Protein AF-A0A2V7A9C5-F1 (afdb_monomer_lite)

pLDDT: mean 86.66, std 8.45, range [59.31, 96.5]

Structure (mmCIF, N/CA/C/O backbone):
data_AF-A0A2V7A9C5-F1
#
_entry.id   AF-A0A2V7A9C5-F1
#
loop_
_atom_site.group_PDB
_atom_site.id
_atom_site.type_symbol
_atom_site.label_atom_id
_atom_site.label_alt_id
_atom_site.label_comp_id
_atom_site.label_asym_id
_atom_site.label_entity_id
_atom_site.label_seq_id
_atom_site.pdbx_PDB_ins_code
_atom_site.Cartn_x
_atom_site.Cartn_y
_atom_site.Cartn_z
_atom_site.occupancy
_atom_site.B_iso_or_equiv
_atom_site.auth_seq_id
_atom_site.auth_comp_id
_atom_site.auth_asym_id
_atom_site.auth_atom_id
_atom_site.pdbx_PDB_model_num
ATOM 1 N N . MET A 1 1 ? 8.053 -9.136 -17.087 1.00 59.31 1 MET A N 1
ATOM 2 C CA . MET A 1 1 ? 6.817 -9.077 -16.284 1.00 59.31 1 MET A CA 1
ATOM 3 C C . MET A 1 1 ? 6.765 -10.299 -15.396 1.00 59.31 1 MET A C 1
ATOM 5 O O . MET A 1 1 ? 6.759 -11.407 -15.919 1.00 59.31 1 MET A O 1
ATOM 9 N N . GLY A 1 2 ? 6.853 -10.113 -14.081 1.00 69.81 2 GLY A N 1
ATOM 10 C CA . GLY A 1 2 ? 6.879 -11.209 -13.118 1.00 69.81 2 GLY A CA 1
ATOM 11 C C . GLY A 1 2 ? 5.871 -10.939 -12.017 1.00 69.81 2 GLY A C 1
ATOM 12 O O . GLY A 1 2 ? 6.034 -9.984 -11.266 1.00 69.81 2 GLY A O 1
ATOM 13 N N . HIS A 1 3 ? 4.841 -11.774 -11.925 1.00 78.50 3 HIS A N 1
ATOM 14 C CA . HIS A 1 3 ? 3.951 -11.766 -10.773 1.00 78.50 3 HIS A CA 1
ATOM 15 C C . HIS A 1 3 ? 4.491 -12.747 -9.737 1.00 78.50 3 HIS A C 1
ATOM 17 O O . HIS A 1 3 ? 4.822 -13.886 -10.071 1.00 78.50 3 HIS A O 1
ATOM 23 N N . LEU A 1 4 ? 4.591 -12.317 -8.481 1.00 90.00 4 LEU A N 1
ATOM 24 C CA . LEU A 1 4 ? 5.078 -13.172 -7.399 1.00 90.00 4 LEU A CA 1
ATOM 25 C C . LEU A 1 4 ? 4.167 -13.086 -6.183 1.00 90.00 4 LEU A C 1
ATOM 27 O O . LEU A 1 4 ? 3.572 -12.050 -5.897 1.00 90.00 4 LEU A O 1
ATOM 31 N N . HIS A 1 5 ? 4.069 -14.182 -5.437 1.00 93.25 5 HIS A N 1
ATOM 32 C CA . HIS A 1 5 ? 3.373 -14.169 -4.160 1.00 93.25 5 HIS A CA 1
ATOM 33 C C . HIS A 1 5 ? 4.326 -13.764 -3.042 1.00 93.25 5 HIS A C 1
ATOM 35 O O . HIS A 1 5 ? 5.279 -14.484 -2.757 1.00 93.25 5 HIS A O 1
ATOM 41 N N . GLN A 1 6 ? 4.018 -12.666 -2.357 1.00 93.38 6 GLN A N 1
ATOM 42 C CA . GLN A 1 6 ? 4.818 -12.159 -1.246 1.00 93.38 6 GLN A CA 1
ATOM 43 C C . GLN A 1 6 ? 3.977 -12.068 0.024 1.00 93.38 6 GLN A C 1
ATOM 45 O O . GLN A 1 6 ? 2.790 -11.743 -0.018 1.00 93.38 6 GLN A O 1
ATOM 50 N N . ARG A 1 7 ? 4.600 -12.324 1.179 1.00 96.12 7 ARG A N 1
ATOM 51 C CA . ARG A 1 7 ? 4.042 -11.889 2.465 1.00 96.12 7 ARG A CA 1
ATOM 52 C C . ARG A 1 7 ? 4.310 -10.396 2.617 1.00 96.12 7 ARG A C 1
ATOM 54 O O . ARG A 1 7 ? 5.472 -10.001 2.685 1.00 96.12 7 ARG A O 1
ATOM 61 N N . VAL A 1 8 ? 3.249 -9.602 2.659 1.00 93.12 8 VAL A N 1
ATOM 62 C CA . VAL A 1 8 ? 3.289 -8.138 2.716 1.00 93.12 8 VAL A CA 1
ATOM 63 C C . VAL A 1 8 ? 2.722 -7.678 4.053 1.00 93.12 8 VAL A C 1
ATOM 65 O O . VAL A 1 8 ? 1.689 -8.186 4.494 1.00 93.12 8 VAL A O 1
ATOM 68 N N . LYS A 1 9 ? 3.389 -6.715 4.695 1.00 95.56 9 LYS A N 1
ATOM 69 C CA . LYS A 1 9 ? 2.830 -5.989 5.839 1.00 95.56 9 LYS A CA 1
ATOM 70 C C . LYS A 1 9 ? 1.951 -4.858 5.311 1.00 95.56 9 LYS A C 1
ATOM 72 O O . LYS A 1 9 ? 2.449 -3.968 4.630 1.00 95.56 9 LYS A O 1
ATOM 77 N N . LEU A 1 10 ? 0.661 -4.909 5.620 1.00 93.12 10 LEU A N 1
ATOM 78 C CA . LEU A 1 10 ? -0.297 -3.841 5.351 1.00 93.12 10 LEU A CA 1
ATOM 79 C C . LEU A 1 10 ? -0.583 -3.105 6.655 1.00 93.12 10 LEU A C 1
ATOM 81 O O . LEU A 1 10 ? -0.958 -3.742 7.642 1.00 93.12 10 LEU A O 1
ATOM 85 N N . SER A 1 11 ? -0.440 -1.783 6.641 1.00 90.56 11 SER A N 1
ATOM 86 C CA . SER A 1 11 ? -0.632 -0.931 7.814 1.00 90.56 11 SER A CA 1
ATOM 87 C C . SER A 1 11 ? -1.576 0.228 7.502 1.00 90.56 11 SER A C 1
ATOM 89 O O . SER A 1 11 ? -1.362 0.968 6.544 1.00 90.56 11 SER A O 1
ATOM 91 N N . ALA A 1 12 ? -2.601 0.376 8.337 1.00 90.81 12 ALA A N 1
ATOM 92 C CA . ALA A 1 12 ? -3.430 1.572 8.480 1.00 90.81 12 ALA A CA 1
ATOM 93 C C . ALA A 1 12 ? -3.583 1.846 9.991 1.00 90.81 12 ALA A C 1
ATOM 95 O O . ALA A 1 12 ? -2.567 1.913 10.681 1.00 90.81 12 ALA A O 1
ATOM 96 N N . ASP A 1 13 ? -4.803 1.920 10.536 1.00 94.69 13 ASP A N 1
ATOM 97 C CA . ASP A 1 13 ? -5.019 2.006 11.994 1.00 9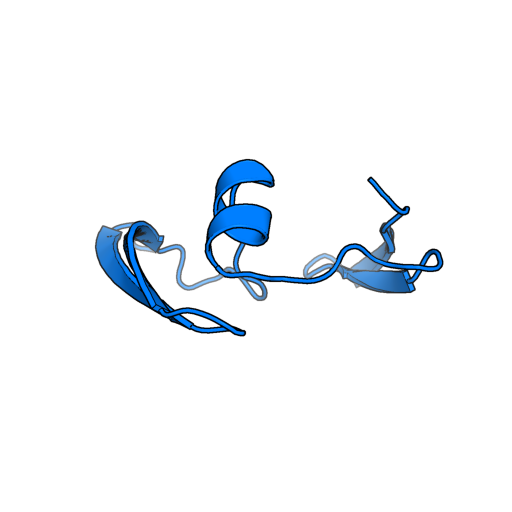4.69 13 ASP A CA 1
ATOM 98 C C . ASP A 1 13 ? -4.499 0.743 12.719 1.00 94.69 13 ASP A C 1
ATOM 100 O O . ASP A 1 13 ? -4.095 0.792 13.880 1.00 94.69 13 ASP A O 1
ATOM 104 N N . LYS A 1 14 ? -4.493 -0.406 12.029 1.00 95.69 14 LYS A N 1
ATOM 105 C CA . LYS A 1 14 ? -3.898 -1.675 12.474 1.00 95.69 14 LYS A CA 1
ATOM 106 C C . LYS A 1 14 ? -2.930 -2.211 11.420 1.00 95.69 14 LYS A C 1
ATOM 108 O O . LYS A 1 14 ? -3.004 -1.848 10.247 1.00 95.69 14 LYS A O 1
ATOM 113 N N . THR A 1 15 ? -2.039 -3.111 11.837 1.00 95.69 15 THR A N 1
ATOM 114 C CA . THR A 1 15 ? -1.091 -3.794 10.944 1.00 95.69 15 THR A CA 1
ATOM 115 C C . THR A 1 15 ? -1.393 -5.283 10.855 1.00 95.69 15 THR A C 1
ATOM 117 O O . THR A 1 15 ? -1.593 -5.940 11.874 1.00 95.69 15 THR A O 1
ATOM 120 N N . VAL A 1 16 ? -1.373 -5.827 9.640 1.00 95.69 16 VAL A N 1
ATOM 121 C CA . VAL A 1 16 ? -1.517 -7.262 9.365 1.00 95.69 16 VAL A CA 1
ATOM 122 C C . VAL A 1 16 ? -0.476 -7.713 8.350 1.00 95.69 16 VAL A C 1
ATOM 124 O O . VAL A 1 16 ? 0.007 -6.923 7.542 1.00 95.69 16 VAL A O 1
ATOM 127 N N . THR A 1 17 ? -0.131 -8.998 8.373 1.00 96.50 17 THR A N 1
ATOM 128 C CA . THR A 1 17 ? 0.688 -9.612 7.322 1.00 96.50 17 THR A CA 1
ATOM 129 C C . THR A 1 17 ? -0.188 -10.534 6.490 1.00 96.50 17 THR A C 1
ATOM 131 O O . THR A 1 17 ? -0.799 -11.450 7.033 1.00 96.50 17 THR A O 1
ATOM 134 N N . VAL A 1 18 ? -0.247 -10.304 5.181 1.00 95.31 18 VAL A N 1
ATOM 135 C CA . VAL A 1 18 ? -1.068 -11.086 4.246 1.00 95.31 18 VAL A CA 1
ATOM 136 C C . VAL A 1 18 ? -0.238 -11.575 3.071 1.00 95.31 18 VAL A C 1
ATOM 138 O O . VAL A 1 18 ? 0.760 -10.963 2.696 1.00 95.31 18 VAL A O 1
ATOM 141 N N . ARG A 1 19 ? -0.648 -12.694 2.472 1.00 95.56 19 ARG A N 1
ATOM 142 C CA . ARG A 1 19 ? -0.084 -13.147 1.200 1.00 95.56 19 ARG A CA 1
ATOM 143 C C . ARG A 1 19 ? -0.772 -12.381 0.073 1.00 95.56 19 ARG A C 1
ATOM 145 O O . ARG A 1 19 ? -1.976 -12.526 -0.106 1.00 95.56 19 ARG A O 1
ATOM 152 N N . MET A 1 20 ? -0.013 -11.594 -0.679 1.00 94.19 20 MET A N 1
ATOM 153 C CA . MET A 1 20 ? -0.509 -10.834 -1.828 1.00 94.19 20 MET A CA 1
ATOM 154 C C . MET A 1 20 ? 0.154 -11.326 -3.108 1.00 94.19 20 MET A C 1
ATOM 156 O O . MET A 1 20 ? 1.298 -11.782 -3.080 1.00 94.19 20 MET A O 1
ATOM 160 N N . LEU A 1 21 ? -0.575 -11.244 -4.218 1.00 94.50 21 LEU A N 1
ATOM 161 C CA . LEU A 1 21 ? 0.021 -11.276 -5.547 1.00 94.50 21 LEU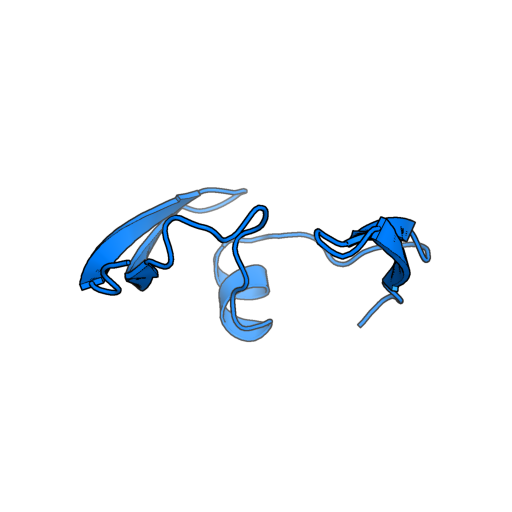 A CA 1
ATOM 162 C C . LEU A 1 21 ? 0.600 -9.886 -5.815 1.00 94.50 21 LEU A C 1
ATOM 164 O O . LEU A 1 21 ? -0.134 -8.900 -5.792 1.00 94.50 21 LEU A O 1
ATOM 168 N N . VAL A 1 22 ? 1.908 -9.811 -6.013 1.00 89.81 22 VAL A N 1
ATOM 169 C CA . VAL A 1 22 ? 2.596 -8.579 -6.381 1.00 89.81 22 VAL A CA 1
ATOM 170 C C . VAL A 1 22 ? 2.620 -8.502 -7.896 1.00 89.81 22 VAL A C 1
ATOM 172 O O . VAL A 1 22 ? 3.190 -9.371 -8.557 1.00 89.81 22 VAL A O 1
ATOM 175 N N . ASP A 1 23 ? 1.994 -7.457 -8.417 1.00 88.50 23 ASP A N 1
ATOM 176 C CA . ASP A 1 23 ? 2.106 -7.026 -9.800 1.00 88.50 23 ASP A CA 1
ATOM 177 C C . ASP A 1 23 ? 2.935 -5.738 -9.826 1.00 88.50 23 ASP A C 1
ATOM 179 O O . ASP A 1 23 ? 2.515 -4.719 -9.277 1.00 88.50 23 ASP A O 1
ATOM 183 N N . THR A 1 24 ? 4.144 -5.806 -10.389 1.00 85.12 24 THR A N 1
ATOM 184 C CA . THR A 1 24 ? 5.095 -4.683 -10.385 1.00 85.12 24 THR A CA 1
ATOM 185 C C . THR A 1 24 ? 4.633 -3.508 -11.238 1.00 85.12 24 THR A C 1
ATOM 187 O O . THR A 1 24 ? 5.109 -2.397 -11.022 1.00 85.12 24 THR A O 1
ATOM 190 N N . ASP A 1 25 ? 3.693 -3.736 -12.158 1.00 85.75 25 ASP A N 1
ATOM 191 C CA . ASP A 1 25 ? 3.146 -2.695 -13.029 1.00 85.75 25 ASP A CA 1
ATOM 192 C C . ASP A 1 25 ? 1.861 -2.064 -12.451 1.00 85.75 25 ASP A C 1
ATOM 194 O O . ASP A 1 25 ? 1.298 -1.130 -13.030 1.00 85.75 25 ASP A O 1
ATOM 198 N N . ALA A 1 26 ? 1.390 -2.525 -11.285 1.00 83.19 26 ALA A N 1
ATOM 199 C CA . ALA A 1 26 ? 0.211 -1.970 -10.629 1.00 83.19 26 ALA A CA 1
ATOM 200 C C . ALA A 1 26 ? 0.526 -0.649 -9.902 1.00 83.19 26 ALA A C 1
ATOM 202 O O . ALA A 1 26 ? 1.327 -0.593 -8.972 1.00 83.19 26 ALA A O 1
ATOM 203 N N . THR A 1 27 ? -0.178 0.427 -10.268 1.00 82.00 27 THR A N 1
ATOM 204 C CA . THR A 1 27 ? -0.048 1.746 -9.612 1.00 82.00 27 THR A CA 1
ATOM 205 C C . THR A 1 27 ? -0.671 1.788 -8.212 1.00 82.00 27 THR A C 1
ATOM 207 O O . THR A 1 27 ? -0.245 2.564 -7.361 1.00 82.00 27 THR A O 1
ATOM 210 N N . PHE A 1 28 ? -1.696 0.969 -7.964 1.00 83.62 28 PHE A N 1
ATOM 211 C CA . PHE A 1 28 ? -2.426 0.932 -6.697 1.00 83.62 28 PHE A CA 1
ATOM 212 C C . PHE A 1 28 ? -2.501 -0.491 -6.157 1.00 83.62 28 PHE A C 1
ATOM 214 O O . PHE A 1 28 ? -2.636 -1.4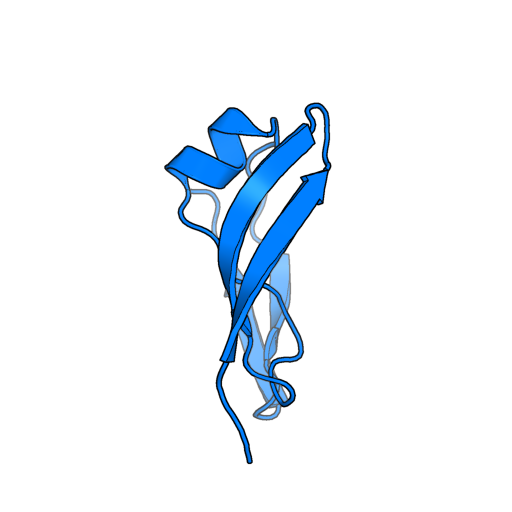51 -6.912 1.00 83.62 28 PHE A O 1
ATOM 221 N N . SER A 1 29 ? -2.485 -0.617 -4.831 1.00 86.88 29 SER A N 1
ATOM 222 C CA . SER A 1 29 ? -2.803 -1.878 -4.165 1.00 86.88 29 SER A CA 1
ATOM 223 C C . SER A 1 29 ? -4.313 -2.080 -4.116 1.00 86.88 29 SER A C 1
ATOM 225 O O . SER A 1 29 ? -5.047 -1.203 -3.661 1.00 86.88 29 SER A O 1
ATOM 227 N N . VAL A 1 30 ? -4.771 -3.257 -4.533 1.00 87.69 30 VAL A N 1
ATOM 228 C CA . VAL A 1 30 ? -6.165 -3.681 -4.384 1.00 87.69 30 VAL A CA 1
ATOM 229 C C . VAL A 1 30 ? -6.226 -4.730 -3.283 1.00 87.69 30 VAL A C 1
ATOM 231 O O . VAL 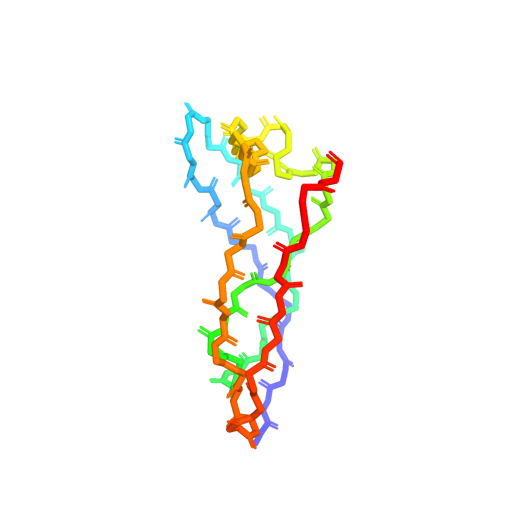A 1 30 ? -5.508 -5.728 -3.321 1.00 87.69 30 VAL A O 1
ATOM 234 N N . ILE A 1 31 ? -7.078 -4.494 -2.288 1.00 91.38 31 ILE A N 1
ATOM 235 C CA . ILE A 1 31 ? -7.317 -5.416 -1.176 1.00 91.38 31 ILE A CA 1
ATOM 236 C C . ILE A 1 31 ? -8.817 -5.694 -1.039 1.00 91.38 31 ILE A C 1
ATOM 238 O O . ILE A 1 31 ? -9.622 -4.814 -1.353 1.00 91.38 31 ILE A O 1
ATOM 242 N N . PRO A 1 32 ? -9.223 -6.880 -0.549 1.00 90.44 32 PRO A N 1
ATOM 243 C CA . PRO A 1 32 ? -10.622 -7.143 -0.234 1.00 90.44 32 PRO A CA 1
ATOM 244 C C . PRO A 1 32 ? -11.160 -6.156 0.807 1.00 90.44 32 PRO A C 1
ATOM 246 O O . PRO A 1 32 ? -10.464 -5.803 1.759 1.00 90.44 32 PRO A O 1
ATOM 249 N N . GLU A 1 33 ? -12.428 -5.774 0.688 1.00 88.50 33 GLU A N 1
ATOM 250 C CA . GLU A 1 33 ? -13.069 -4.829 1.612 1.00 88.50 33 GLU A CA 1
ATOM 251 C C . GLU A 1 33 ? -13.042 -5.325 3.071 1.00 88.50 33 GLU A C 1
ATOM 253 O O . GLU A 1 33 ? -12.799 -4.559 4.002 1.00 88.50 33 GLU A O 1
ATOM 258 N N . ALA A 1 34 ? -13.212 -6.634 3.286 1.00 91.44 34 ALA A N 1
ATOM 259 C CA . ALA A 1 34 ? -13.077 -7.242 4.608 1.00 91.44 34 ALA A CA 1
ATOM 260 C C . ALA A 1 34 ? -11.677 -7.021 5.212 1.00 91.44 34 ALA A C 1
ATOM 262 O O . ALA A 1 34 ? -11.562 -6.738 6.404 1.00 91.44 34 ALA A O 1
ATOM 263 N N . LEU A 1 35 ? -10.625 -7.086 4.388 1.00 93.31 35 LEU A N 1
ATOM 264 C CA . LEU A 1 35 ? -9.255 -6.811 4.814 1.00 93.31 35 LEU A CA 1
ATOM 265 C C . LEU A 1 35 ? -9.063 -5.321 5.110 1.00 93.31 35 LEU A C 1
ATOM 267 O O . LEU A 1 35 ? -8.481 -4.990 6.138 1.00 93.31 35 LEU A O 1
ATOM 271 N N . ALA A 1 36 ? -9.614 -4.436 4.272 1.00 92.38 36 ALA A N 1
ATOM 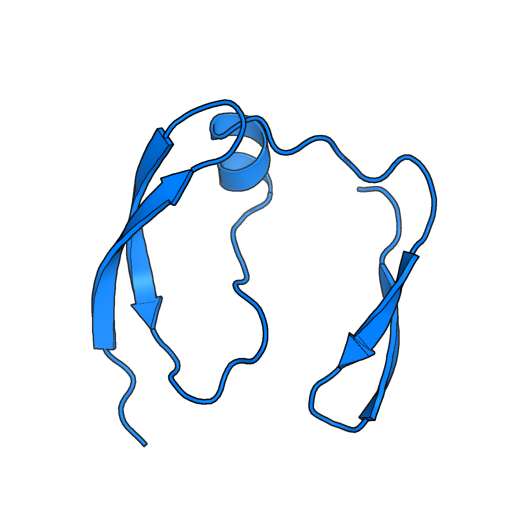272 C CA . ALA A 1 36 ? -9.613 -2.992 4.506 1.00 92.38 36 ALA A CA 1
ATOM 273 C C . ALA A 1 36 ? -10.259 -2.638 5.861 1.00 92.38 36 ALA A C 1
ATOM 275 O O . ALA A 1 36 ? -9.652 -1.933 6.668 1.00 92.38 36 ALA A O 1
ATOM 276 N N . ARG A 1 37 ? -11.433 -3.209 6.169 1.00 90.81 37 ARG A N 1
ATOM 277 C CA . ARG A 1 37 ? -12.087 -3.067 7.482 1.00 90.81 37 ARG A CA 1
ATOM 278 C C . ARG A 1 37 ? -11.229 -3.621 8.621 1.00 90.81 37 ARG A C 1
ATOM 280 O O . ARG A 1 37 ? -11.106 -2.974 9.658 1.00 90.81 37 ARG A O 1
ATOM 287 N N . ALA A 1 38 ? -10.612 -4.788 8.432 1.00 92.38 38 ALA A N 1
ATOM 288 C CA . ALA A 1 38 ? -9.784 -5.426 9.455 1.00 92.38 38 ALA A CA 1
ATOM 289 C C . ALA A 1 38 ? -8.540 -4.597 9.819 1.00 92.38 38 ALA A C 1
ATOM 291 O O . ALA A 1 38 ? -8.168 -4.553 10.993 1.00 92.38 38 ALA A O 1
ATOM 292 N N . VAL A 1 39 ? -7.931 -3.905 8.846 1.00 94.50 39 VAL A N 1
ATOM 293 C CA . VAL A 1 39 ? -6.807 -2.980 9.091 1.00 94.50 39 VAL A CA 1
ATOM 294 C C . VAL A 1 39 ? -7.249 -1.580 9.534 1.00 94.50 39 VAL A C 1
ATOM 296 O O . VAL A 1 39 ? -6.408 -0.752 9.867 1.00 94.50 39 VAL A O 1
ATOM 299 N N . GLY A 1 40 ? -8.557 -1.314 9.574 1.00 94.19 40 GLY A N 1
ATOM 300 C CA . GLY A 1 40 ? -9.129 -0.037 10.002 1.00 94.19 40 GLY A CA 1
ATOM 301 C C . GLY A 1 40 ? -9.109 1.061 8.936 1.00 94.19 40 GLY A C 1
ATOM 302 O O . GLY A 1 40 ? -9.163 2.241 9.266 1.00 94.19 40 GLY A O 1
ATOM 303 N N . VAL A 1 41 ? -9.065 0.704 7.648 1.00 89.88 41 VAL A N 1
ATOM 304 C CA . VAL A 1 41 ? -9.306 1.677 6.574 1.00 89.88 41 VAL A CA 1
ATOM 305 C C . VAL A 1 41 ? -10.756 2.147 6.660 1.00 89.88 41 VAL A C 1
ATOM 307 O O . VAL A 1 41 ? -11.696 1.353 6.607 1.00 89.88 41 VAL A O 1
ATOM 310 N N . LYS A 1 42 ? -10.935 3.461 6.800 1.00 84.88 42 LYS A N 1
ATOM 311 C CA . LYS A 1 42 ? -12.259 4.079 6.889 1.00 84.88 42 LYS A CA 1
ATOM 312 C C . LYS A 1 42 ? -12.898 4.144 5.498 1.00 84.88 42 LYS A C 1
ATOM 314 O O . LYS A 1 42 ? -12.220 4.551 4.552 1.00 84.88 42 LYS A O 1
ATOM 319 N N . PRO A 1 43 ? -14.190 3.796 5.366 1.00 80.06 43 PRO A N 1
ATOM 320 C CA . PRO A 1 43 ? -14.888 3.890 4.095 1.00 80.06 43 PRO A CA 1
ATOM 321 C C . PRO A 1 43 ? -14.941 5.342 3.617 1.00 80.06 43 PRO A C 1
ATOM 323 O O . PRO A 1 43 ? -14.951 6.296 4.407 1.00 80.06 43 PRO A O 1
ATOM 326 N N . LEU A 1 44 ? -14.980 5.512 2.298 1.00 81.19 44 LEU A N 1
ATOM 327 C CA . LEU A 1 44 ? -15.122 6.829 1.701 1.00 81.19 44 LEU A CA 1
ATOM 328 C C . LEU A 1 44 ? -16.468 7.436 2.096 1.00 81.19 44 LEU A C 1
ATOM 330 O O . LEU A 1 44 ? -17.520 6.862 1.848 1.00 81.19 44 LEU A O 1
ATOM 334 N N . ARG A 1 45 ? -16.443 8.648 2.656 1.00 82.69 45 ARG A N 1
ATOM 335 C CA . ARG A 1 45 ? -17.669 9.397 2.992 1.00 82.69 45 ARG A CA 1
ATOM 336 C C . ARG A 1 45 ? -18.326 10.064 1.783 1.00 82.69 45 ARG A C 1
ATOM 338 O O . ARG A 1 45 ? -19.449 10.539 1.873 1.00 82.69 45 ARG A O 1
ATOM 345 N N . ARG A 1 46 ? -17.599 10.166 0.671 1.00 83.56 46 ARG A N 1
ATOM 346 C CA . ARG A 1 46 ? -18.044 10.784 -0.579 1.00 83.56 46 ARG A CA 1
ATOM 347 C C . ARG A 1 46 ? -17.357 10.107 -1.746 1.00 83.56 46 ARG A C 1
ATOM 349 O O . ARG A 1 46 ? -16.260 9.579 -1.586 1.00 83.56 46 ARG A O 1
ATOM 356 N N . SER A 1 47 ? -17.973 10.183 -2.919 1.00 86.62 47 SER A N 1
ATOM 357 C CA . SER A 1 47 ? -17.330 9.680 -4.123 1.00 86.62 47 SER A CA 1
ATOM 358 C C . SER A 1 47 ? -16.042 10.452 -4.421 1.00 86.62 47 SER A C 1
ATOM 360 O O . SER A 1 47 ? -16.031 11.685 -4.372 1.00 86.62 47 SER A O 1
ATOM 362 N N . VAL A 1 48 ? -14.963 9.728 -4.718 1.00 84.56 48 VAL A N 1
ATOM 363 C CA . VAL A 1 48 ? -13.649 10.311 -5.015 1.00 84.56 48 VAL A CA 1
ATOM 364 C C . VAL A 1 48 ? -13.306 10.060 -6.485 1.00 84.56 48 VAL A C 1
ATOM 366 O O . VAL A 1 48 ? -13.370 8.912 -6.933 1.00 84.56 48 VAL A O 1
ATOM 369 N N . PRO A 1 49 ? -12.950 11.102 -7.261 1.00 87.50 49 PRO A N 1
ATOM 370 C CA . PRO A 1 49 ? -12.431 10.910 -8.605 1.00 87.50 49 PRO A CA 1
ATOM 371 C C . PRO A 1 49 ? -11.017 10.327 -8.531 1.00 87.50 49 PRO A C 1
ATOM 373 O O . PRO A 1 49 ? -10.134 10.910 -7.905 1.00 87.50 49 PRO A O 1
ATOM 376 N N . ILE A 1 50 ? -10.792 9.209 -9.209 1.00 84.44 50 ILE A N 1
ATOM 377 C CA . ILE A 1 50 ? -9.479 8.576 -9.341 1.00 84.44 50 ILE A CA 1
ATOM 378 C C . ILE A 1 50 ? -9.111 8.460 -10.819 1.00 84.44 50 ILE A C 1
ATOM 380 O O . ILE A 1 50 ? -9.975 8.262 -11.677 1.00 84.44 50 ILE A O 1
ATOM 384 N N . ARG A 1 51 ? -7.822 8.619 -11.125 1.00 85.19 51 ARG A N 1
ATOM 385 C CA . ARG A 1 51 ? -7.269 8.376 -12.459 1.00 85.19 51 ARG A CA 1
ATOM 386 C C . ARG A 1 51 ? -6.644 6.987 -12.460 1.00 85.19 51 ARG A C 1
ATOM 388 O O . ARG A 1 51 ? -5.771 6.714 -11.642 1.00 85.19 51 ARG A O 1
ATOM 395 N N . LEU A 1 52 ? -7.130 6.122 -13.339 1.00 77.44 52 LEU A N 1
ATOM 396 C CA . LEU A 1 52 ? -6.594 4.783 -13.537 1.00 77.44 52 LEU A CA 1
ATOM 397 C C . LEU A 1 52 ? -5.310 4.844 -14.374 1.00 77.44 52 LEU A C 1
ATOM 399 O O . LEU A 1 52 ? -5.035 5.849 -15.036 1.00 77.44 52 LEU A O 1
ATOM 403 N N . ALA A 1 53 ? -4.539 3.757 -14.354 1.00 60.00 53 ALA A N 1
ATOM 404 C CA . ALA A 1 53 ? -3.293 3.642 -15.113 1.00 60.00 53 ALA A CA 1
ATOM 405 C C . ALA A 1 53 ? -3.505 3.794 -16.634 1.00 60.00 53 ALA A C 1
ATOM 407 O O . ALA A 1 53 ? -2.663 4.365 -17.317 1.00 60.00 53 ALA A O 1
ATOM 408 N N . ASP A 1 54 ? -4.670 3.385 -17.148 1.00 74.06 54 ASP A N 1
ATOM 409 C CA . ASP A 1 54 ? -5.083 3.567 -18.551 1.00 74.06 54 ASP A CA 1
ATOM 410 C C . ASP A 1 54 ? -5.525 5.008 -18.891 1.00 74.06 54 ASP A C 1
ATOM 412 O O . ASP A 1 54 ? -6.018 5.289 -19.983 1.00 74.06 54 ASP A O 1
ATOM 416 N N . GLY A 1 55 ? -5.385 5.938 -17.944 1.00 78.12 55 GLY A N 1
ATOM 417 C CA . GLY A 1 55 ? -5.750 7.339 -18.099 1.00 78.12 55 GLY A CA 1
ATOM 418 C C . GLY A 1 55 ? -7.234 7.644 -17.893 1.00 78.12 55 GLY A C 1
ATOM 419 O O . GLY A 1 55 ? -7.573 8.827 -17.778 1.00 78.12 55 GLY A O 1
ATOM 420 N N . ARG A 1 56 ? -8.117 6.639 -17.77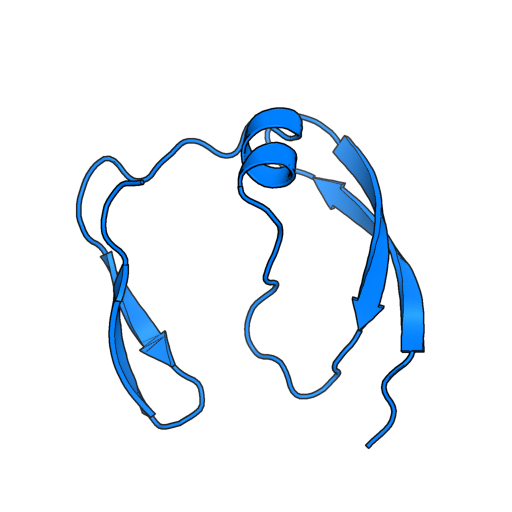5 1.00 86.12 56 ARG A N 1
ATOM 421 C CA . ARG A 1 56 ? -9.542 6.868 -17.497 1.00 86.12 56 ARG A CA 1
ATOM 422 C C . ARG A 1 56 ? -9.731 7.489 -16.120 1.00 86.12 56 ARG A C 1
ATOM 424 O O . ARG A 1 56 ? -9.023 7.184 -15.161 1.00 86.12 56 ARG A O 1
ATOM 431 N N . ARG A 1 57 ? -10.739 8.353 -16.008 1.00 90.06 57 ARG A N 1
ATOM 432 C CA . ARG A 1 57 ? -11.185 8.920 -14.732 1.00 90.06 57 ARG A CA 1
ATOM 433 C C . ARG A 1 57 ? -12.442 8.185 -14.303 1.00 90.06 57 ARG A C 1
ATOM 435 O O . ARG A 1 57 ? -13.442 8.229 -15.014 1.00 90.06 57 ARG A O 1
ATOM 442 N N . VAL A 1 58 ? -12.393 7.529 -13.151 1.00 87.00 58 VAL A N 1
ATOM 443 C CA . VAL A 1 58 ? -13.555 6.853 -12.564 1.00 87.00 58 VAL A CA 1
ATOM 444 C C . VAL A 1 58 ? -13.879 7.455 -11.205 1.00 87.00 58 VAL A C 1
ATOM 446 O O . VAL A 1 58 ? -13.043 8.100 -10.570 1.00 87.00 58 VAL A O 1
ATOM 449 N N . ARG A 1 59 ? -15.122 7.280 -10.767 1.00 87.44 59 ARG A N 1
ATOM 450 C CA . ARG A 1 59 ? -15.583 7.697 -9.446 1.00 87.44 59 ARG A CA 1
ATOM 451 C C . ARG A 1 59 ? -15.648 6.473 -8.549 1.00 87.44 59 ARG A C 1
ATOM 453 O O . ARG A 1 59 ? -16.488 5.609 -8.769 1.00 87.44 59 ARG A O 1
ATOM 460 N N . LEU A 1 60 ? -14.778 6.408 -7.543 1.00 81.50 60 LEU A N 1
ATOM 461 C CA . LEU A 1 60 ? -14.921 5.408 -6.489 1.00 81.50 60 LEU A CA 1
ATOM 462 C C . LEU A 1 60 ? -16.095 5.850 -5.612 1.00 81.50 60 LEU A C 1
ATOM 464 O O . LEU A 1 60 ? -16.065 6.957 -5.069 1.00 81.50 60 LEU A O 1
ATOM 468 N N . ALA A 1 61 ? -17.160 5.058 -5.555 1.00 75.69 61 ALA A N 1
ATOM 469 C CA . ALA A 1 61 ? -18.315 5.334 -4.707 1.00 75.69 61 ALA A CA 1
ATOM 470 C C . ALA A 1 61 ? -18.068 4.816 -3.276 1.00 75.69 61 ALA A C 1
ATOM 472 O O . ALA A 1 61 ? -17.239 3.923 -3.094 1.00 75.69 61 ALA A O 1
ATOM 473 N N . PRO A 1 62 ? -18.758 5.369 -2.264 1.00 73.62 62 PRO A N 1
ATOM 474 C CA . PRO A 1 62 ? -18.873 4.720 -0.961 1.00 73.62 62 PRO A CA 1
ATOM 475 C C . PRO A 1 62 ? -19.403 3.289 -1.129 1.00 73.62 62 PRO A C 1
ATOM 477 O O . PRO A 1 62 ? -20.351 3.084 -1.890 1.00 73.62 62 PRO A O 1
ATOM 480 N N . SER A 1 63 ? -18.768 2.333 -0.453 1.00 64.69 63 SER A N 1
ATOM 481 C CA . SER A 1 63 ? -19.200 0.936 -0.317 1.00 64.69 63 SER A CA 1
ATOM 482 C C . SER A 1 63 ? -20.025 0.746 0.947 1.00 64.69 63 SER A C 1
ATOM 484 O O . SER A 1 63 ? -19.600 1.317 1.982 1.00 64.69 63 SER A O 1
#

Sequence (63 aa):
MGHLHQRVKLSADKTVTVRMLVDTDATFSVIPEALARAVGVKPLRRSVPIRLADGRRVRLAPS

Secondary structure (DSSP, 8-state):
---EEEEEEEESSSEEEEEEEE-TT-SS----HHHHHHTTPPPPSS-EEEE-TTS-EEEEPP-

Radius of gyration: 13.44 Å; chains: 1; bounding box: 26×25×31 Å

Foldseek 3Di:
DDWDWDFDWDADCAIDTDTDTDDPPAPDDDDDPVVCVVRPPDWDPAWDWDQGPVRDTDTDGTD